Protein AF-A0A7K0Y7Y9-F1 (afdb_monomer_lite)

Secondary structure (DSSP, 8-state):
--HHHHHHHHHHHHHHHHHHHHHHHHHHHHHHHHHHHHHHTT--THHHHHHHHHHHHHHHHHHHHHHHHHHHHHHHHHHHHHHHHHHHHHHHHTT-

pLDDT: mean 85.94, std 10.71, range [46.84, 96.12]

Structure (mmCIF, N/CA/C/O backbone):
data_AF-A0A7K0Y7Y9-F1
#
_entry.id   AF-A0A7K0Y7Y9-F1
#
loop_
_atom_site.group_PDB
_atom_site.id
_atom_site.type_symbol
_atom_site.label_atom_id
_atom_site.label_alt_id
_atom_site.label_comp_id
_atom_site.label_asym_id
_atom_site.label_entity_id
_atom_site.label_seq_id
_atom_site.pdbx_PDB_ins_code
_atom_site.Cartn_x
_atom_site.Cartn_y
_atom_site.Cartn_z
_atom_site.occupancy
_atom_site.B_iso_or_equiv
_atom_site.auth_seq_id
_atom_site.auth_comp_id
_atom_site.auth_asym_id
_atom_site.auth_atom_id
_atom_site.pdbx_PDB_model_num
ATOM 1 N N . MET A 1 1 ? 24.998 -14.094 -28.226 1.00 46.84 1 MET A N 1
ATOM 2 C CA . MET A 1 1 ? 24.494 -12.829 -27.653 1.00 46.84 1 MET A CA 1
ATOM 3 C 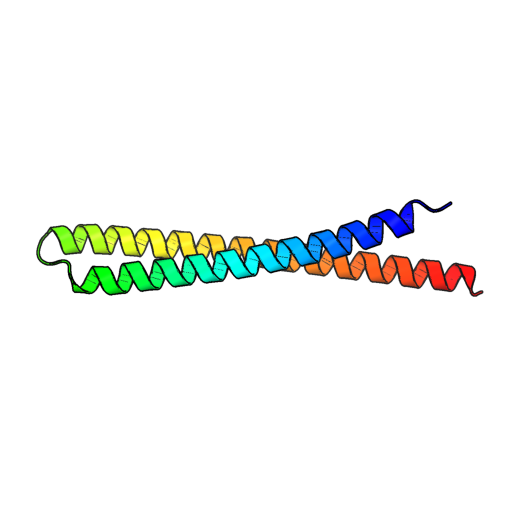C . MET A 1 1 ? 22.978 -12.941 -27.560 1.00 46.84 1 MET A C 1
ATOM 5 O O . MET A 1 1 ? 22.340 -12.928 -28.598 1.00 46.84 1 MET A O 1
ATOM 9 N N . ALA A 1 2 ? 22.434 -13.184 -26.361 1.00 56.34 2 ALA A N 1
ATOM 10 C CA . ALA A 1 2 ? 20.988 -13.360 -26.115 1.00 56.34 2 ALA A CA 1
ATOM 11 C C . ALA A 1 2 ? 20.552 -12.977 -24.677 1.00 56.34 2 ALA A C 1
ATOM 13 O O . ALA A 1 2 ? 19.400 -13.172 -24.313 1.00 56.34 2 ALA A O 1
ATOM 14 N N . GLN A 1 3 ? 21.459 -12.453 -23.840 1.00 55.19 3 GLN A N 1
ATOM 15 C CA . GLN A 1 3 ? 21.181 -12.220 -22.414 1.00 55.19 3 GLN A CA 1
ATOM 16 C C . GLN A 1 3 ? 20.290 -10.989 -22.168 1.00 55.19 3 GLN A C 1
ATOM 18 O O . GLN A 1 3 ? 19.319 -11.092 -21.433 1.00 55.19 3 GLN A O 1
ATOM 23 N N . PHE A 1 4 ? 20.521 -9.872 -22.869 1.00 53.16 4 PHE A N 1
ATOM 24 C CA . PHE A 1 4 ? 19.779 -8.622 -22.628 1.00 53.16 4 PHE A CA 1
ATOM 25 C C . PHE A 1 4 ? 18.261 -8.701 -22.879 1.00 53.16 4 PHE A C 1
ATOM 27 O O . PHE A 1 4 ? 17.496 -8.001 -22.217 1.00 53.16 4 PHE A O 1
ATOM 34 N N . GLN A 1 5 ? 17.808 -9.533 -23.822 1.00 56.31 5 GLN A N 1
ATOM 35 C CA . GLN A 1 5 ? 16.384 -9.626 -24.165 1.00 56.31 5 GLN A CA 1
ATOM 36 C C . GLN A 1 5 ? 15.596 -10.452 -23.138 1.00 56.31 5 GLN A C 1
ATOM 38 O O . GLN A 1 5 ? 14.502 -10.065 -22.737 1.00 56.31 5 GLN A O 1
ATOM 43 N N . VAL A 1 6 ? 16.193 -11.538 -22.638 1.00 57.84 6 VAL A N 1
ATOM 44 C CA . VAL A 1 6 ? 15.584 -12.398 -21.611 1.00 57.84 6 VAL A CA 1
ATOM 45 C C . VAL A 1 6 ? 15.457 -11.664 -20.271 1.00 57.84 6 VAL A C 1
ATOM 47 O O . VAL A 1 6 ? 14.446 -11.812 -19.585 1.00 57.84 6 VAL A O 1
ATOM 50 N N . ASP A 1 7 ? 16.438 -10.829 -19.920 1.00 71.12 7 ASP A N 1
ATOM 51 C CA . ASP A 1 7 ? 16.390 -10.021 -18.695 1.00 71.12 7 ASP A CA 1
ATOM 52 C C . ASP A 1 7 ? 15.291 -8.938 -18.761 1.00 71.12 7 ASP A C 1
ATOM 54 O O . ASP A 1 7 ? 14.615 -8.668 -17.768 1.00 71.12 7 ASP A O 1
ATOM 58 N N . SER A 1 8 ? 15.045 -8.357 -19.941 1.00 69.81 8 SER A N 1
ATOM 59 C CA . SER A 1 8 ? 14.069 -7.268 -20.121 1.00 69.81 8 SER A CA 1
ATOM 60 C C . SER A 1 8 ? 12.616 -7.744 -19.984 1.00 69.81 8 SER A C 1
ATOM 62 O O . SER A 1 8 ? 11.819 -7.112 -19.284 1.00 69.81 8 SER A O 1
ATOM 64 N N . GLU A 1 9 ? 12.265 -8.891 -20.575 1.00 77.50 9 GLU A N 1
ATOM 65 C CA . GLU A 1 9 ? 10.932 -9.488 -20.406 1.00 77.50 9 GLU A CA 1
ATOM 66 C C . GLU A 1 9 ? 10.653 -9.873 -18.946 1.00 77.50 9 GLU A C 1
ATOM 68 O O . GLU A 1 9 ? 9.544 -9.658 -18.449 1.00 77.50 9 GLU A O 1
ATOM 73 N N . GLN A 1 10 ? 11.663 -10.377 -18.226 1.00 80.81 10 GLN A N 1
ATOM 74 C CA . GLN A 1 10 ? 11.536 -10.685 -16.799 1.00 80.81 10 GLN A CA 1
ATOM 75 C C . GLN A 1 10 ? 11.274 -9.431 -15.961 1.00 80.81 10 GLN A C 1
ATOM 77 O O . GLN A 1 10 ? 10.405 -9.457 -15.088 1.00 80.81 10 GLN A O 1
ATOM 82 N N . VAL A 1 11 ? 11.967 -8.322 -16.237 1.00 81.50 11 VAL A N 1
ATOM 83 C CA . VAL A 1 11 ? 11.757 -7.046 -15.531 1.00 81.50 11 VAL A CA 1
ATOM 84 C C . VAL A 1 11 ? 10.357 -6.485 -15.792 1.00 81.50 11 VAL A C 1
ATOM 86 O O . VAL A 1 11 ? 9.693 -6.020 -14.858 1.00 81.50 11 VAL A O 1
ATOM 89 N N . LEU A 1 12 ? 9.867 -6.558 -17.033 1.00 82.81 12 LEU A N 1
ATOM 90 C CA . LEU A 1 12 ? 8.507 -6.133 -17.379 1.00 82.81 12 LEU A CA 1
ATOM 91 C C . LEU A 1 12 ? 7.449 -7.005 -16.691 1.00 82.81 12 LEU A C 1
ATOM 93 O O . LEU A 1 12 ? 6.504 -6.479 -16.097 1.00 82.81 12 LEU A O 1
ATOM 97 N N . ALA A 1 13 ? 7.627 -8.328 -16.711 1.00 87.00 13 ALA A N 1
ATOM 98 C CA . ALA A 1 13 ? 6.733 -9.259 -16.031 1.00 87.00 13 ALA A CA 1
ATOM 99 C C . ALA A 1 13 ? 6.716 -9.025 -14.511 1.00 87.00 13 ALA A C 1
ATOM 101 O O . ALA A 1 13 ? 5.640 -8.939 -13.912 1.00 87.00 13 ALA A O 1
ATOM 102 N N . ALA A 1 14 ? 7.888 -8.854 -13.892 1.00 86.81 14 ALA A N 1
ATOM 103 C CA . ALA A 1 14 ? 8.020 -8.545 -12.471 1.00 86.81 14 ALA A CA 1
ATOM 104 C C . ALA A 1 14 ? 7.339 -7.214 -12.119 1.00 86.81 14 ALA A C 1
ATOM 106 O O . ALA A 1 14 ? 6.582 -7.144 -11.152 1.00 86.81 14 ALA A O 1
ATOM 107 N N . THR A 1 15 ? 7.518 -6.179 -12.946 1.00 87.81 15 THR A N 1
ATOM 108 C CA . THR A 1 15 ? 6.842 -4.882 -12.788 1.00 87.81 15 THR A CA 1
ATOM 109 C C . THR A 1 15 ? 5.318 -5.036 -12.802 1.00 87.81 15 THR A C 1
ATOM 111 O O . THR A 1 15 ? 4.633 -4.509 -11.925 1.00 87.81 15 THR A O 1
ATOM 114 N N . GLY A 1 16 ? 4.773 -5.813 -13.745 1.00 90.00 16 GLY A N 1
ATOM 115 C CA . GLY A 1 16 ? 3.339 -6.112 -13.798 1.00 90.00 16 GLY A CA 1
ATOM 116 C C . GLY A 1 16 ? 2.826 -6.825 -12.541 1.00 90.00 16 GLY A C 1
ATOM 117 O O . GLY A 1 16 ? 1.792 -6.447 -11.987 1.00 90.00 16 GLY A O 1
ATOM 118 N N . GLN A 1 17 ? 3.569 -7.819 -12.045 1.00 92.50 17 GLN A N 1
ATOM 119 C CA . GLN A 1 17 ? 3.224 -8.548 -10.817 1.00 92.50 17 GLN A CA 1
ATOM 120 C C . GLN A 1 17 ? 3.262 -7.656 -9.569 1.00 92.50 17 GLN A C 1
ATOM 122 O O . GLN A 1 17 ? 2.388 -7.766 -8.699 1.00 92.50 17 GLN A O 1
ATOM 127 N N . ILE A 1 18 ? 4.248 -6.762 -9.475 1.00 91.50 18 ILE A N 1
ATOM 128 C CA . ILE A 1 18 ? 4.360 -5.825 -8.355 1.00 91.50 18 ILE A CA 1
ATOM 129 C C . ILE A 1 18 ? 3.217 -4.807 -8.399 1.00 91.50 18 ILE A C 1
ATOM 131 O O . ILE A 1 18 ? 2.557 -4.619 -7.380 1.00 91.50 18 ILE A O 1
ATOM 135 N N . ASN A 1 19 ? 2.890 -4.239 -9.564 1.00 91.12 19 ASN A N 1
ATOM 136 C CA . ASN A 1 19 ? 1.743 -3.333 -9.713 1.00 91.12 19 ASN A CA 1
ATOM 137 C C . ASN A 1 19 ? 0.421 -3.998 -9.300 1.00 91.12 19 ASN A C 1
ATOM 139 O O . ASN A 1 19 ? -0.359 -3.416 -8.550 1.00 91.12 19 ASN A O 1
ATOM 143 N N . ALA A 1 20 ? 0.194 -5.253 -9.701 1.00 94.38 20 ALA A N 1
ATOM 144 C CA . ALA A 1 20 ? -0.978 -6.007 -9.257 1.00 94.38 20 ALA A CA 1
ATOM 145 C C . ALA A 1 20 ? -0.998 -6.215 -7.730 1.00 94.38 20 ALA A C 1
ATOM 147 O O . ALA A 1 20 ? -2.061 -6.207 -7.108 1.00 94.38 20 ALA A O 1
ATOM 148 N N . THR A 1 21 ? 0.171 -6.396 -7.113 1.00 95.31 21 THR A N 1
ATOM 149 C CA . THR A 1 21 ? 0.301 -6.507 -5.654 1.00 95.31 21 THR A CA 1
ATOM 150 C C . THR A 1 21 ? -0.013 -5.183 -4.967 1.00 95.31 21 THR A C 1
ATOM 152 O O . THR A 1 21 ? -0.788 -5.185 -4.014 1.00 95.31 21 THR A O 1
ATOM 155 N N . ILE A 1 22 ? 0.501 -4.063 -5.481 1.00 93.25 22 ILE A N 1
ATOM 156 C CA . ILE A 1 22 ? 0.195 -2.712 -4.992 1.00 93.25 22 ILE A CA 1
ATOM 157 C C . ILE A 1 22 ? -1.319 -2.471 -4.989 1.00 93.25 22 ILE A C 1
ATOM 159 O O . ILE A 1 22 ? -1.875 -2.119 -3.948 1.00 93.25 22 ILE A O 1
ATOM 163 N N . SER A 1 23 ? -2.005 -2.749 -6.103 1.00 93.25 23 SER A N 1
ATOM 164 C CA . SER A 1 23 ? -3.459 -2.563 -6.195 1.00 93.25 23 SER A CA 1
ATOM 165 C C . SER A 1 23 ? -4.230 -3.418 -5.185 1.00 93.25 23 SER A C 1
ATOM 167 O O . SER A 1 23 ? -5.195 -2.942 -4.588 1.00 93.25 23 SER A O 1
ATOM 169 N N . ARG A 1 24 ? -3.798 -4.665 -4.943 1.00 96.12 24 ARG A N 1
ATOM 170 C CA . ARG A 1 24 ? -4.400 -5.514 -3.900 1.00 96.12 24 ARG A CA 1
ATOM 171 C C . ARG A 1 24 ? -4.206 -4.921 -2.507 1.00 96.12 24 ARG A C 1
ATOM 173 O O . ARG A 1 24 ? -5.164 -4.864 -1.746 1.00 96.12 24 ARG A O 1
ATOM 180 N N . VAL A 1 25 ? -3.003 -4.448 -2.179 1.00 95.12 25 VAL A N 1
ATOM 181 C CA . VAL A 1 25 ? -2.729 -3.845 -0.865 1.00 95.12 25 VAL A CA 1
ATOM 182 C C . VAL A 1 25 ? -3.574 -2.587 -0.652 1.00 95.12 25 VAL A C 1
ATOM 184 O O . VAL A 1 25 ? -4.170 -2.436 0.411 1.00 95.12 25 VAL A O 1
ATOM 187 N N . GLN A 1 26 ? -3.705 -1.719 -1.657 1.00 92.94 26 GLN A N 1
ATOM 188 C CA . GLN A 1 26 ? -4.561 -0.528 -1.571 1.00 92.94 26 GLN A CA 1
ATOM 189 C C . GLN A 1 26 ? -6.040 -0.881 -1.342 1.00 92.94 26 GLN A C 1
ATOM 191 O O . GLN A 1 26 ? -6.727 -0.218 -0.556 1.00 92.94 26 GLN A O 1
ATOM 196 N N . ALA A 1 27 ? -6.529 -1.949 -1.980 1.00 95.62 27 ALA A N 1
ATOM 197 C CA . ALA A 1 27 ? -7.887 -2.443 -1.770 1.00 95.62 27 ALA A CA 1
ATOM 198 C C . ALA A 1 27 ? -8.088 -2.974 -0.339 1.00 95.62 27 ALA A C 1
ATOM 200 O O . ALA A 1 27 ? -9.078 -2.629 0.309 1.00 95.62 27 ALA A O 1
ATOM 201 N N . GLU A 1 28 ? -7.131 -3.741 0.188 1.00 96.12 28 GLU A N 1
ATOM 202 C CA . GLU A 1 28 ? -7.164 -4.260 1.563 1.00 96.12 28 GLU A CA 1
ATOM 203 C C . GLU A 1 28 ? -7.099 -3.138 2.610 1.00 96.12 28 GLU A C 1
ATOM 205 O O . GLU A 1 28 ? -7.877 -3.128 3.564 1.00 96.12 28 GLU A O 1
ATOM 210 N N . VAL A 1 29 ? -6.235 -2.137 2.410 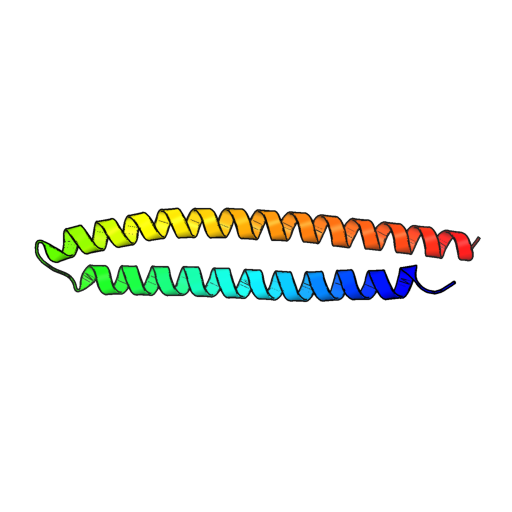1.00 94.81 29 VAL A N 1
ATOM 211 C CA . VAL A 1 29 ? -6.153 -0.949 3.278 1.00 94.81 29 VAL A CA 1
ATOM 212 C C . VAL A 1 29 ? -7.488 -0.202 3.305 1.00 94.81 29 VAL A C 1
ATOM 214 O O . VAL A 1 29 ? -7.977 0.159 4.381 1.00 94.81 29 VAL A O 1
ATOM 217 N N . SER A 1 30 ? -8.110 -0.015 2.138 1.00 92.00 30 SER A N 1
ATOM 218 C CA . SER A 1 30 ? -9.426 0.624 2.016 1.00 92.00 30 SER A CA 1
ATOM 219 C C . SER A 1 30 ? -10.526 -0.197 2.699 1.00 92.00 30 SER A C 1
ATOM 221 O O . SER A 1 30 ? -11.369 0.353 3.410 1.00 92.00 30 SER A O 1
ATOM 223 N N . SER A 1 31 ? -10.492 -1.523 2.541 1.00 95.81 31 SER A N 1
ATOM 224 C CA . SER A 1 31 ? -11.411 -2.452 3.204 1.00 95.81 31 SER A CA 1
ATOM 225 C C . SER A 1 31 ? -11.300 -2.359 4.727 1.00 95.81 31 SER A C 1
ATOM 227 O O . SER A 1 31 ? -12.305 -2.155 5.411 1.00 95.81 31 SER A O 1
ATOM 229 N N . LEU A 1 32 ? -10.078 -2.413 5.267 1.00 94.81 32 LEU A N 1
ATOM 230 C CA . LEU A 1 32 ? -9.828 -2.287 6.701 1.00 94.81 32 LEU A CA 1
ATOM 231 C C . LEU A 1 32 ? -10.291 -0.926 7.238 1.00 94.81 32 LEU A C 1
ATOM 233 O O . LEU A 1 32 ? -10.893 -0.852 8.308 1.00 94.81 32 LEU A O 1
ATOM 237 N N . HIS A 1 33 ? -10.074 0.154 6.484 1.00 92.50 33 HIS A N 1
ATOM 238 C CA . HIS A 1 33 ? -10.572 1.476 6.856 1.00 92.50 33 HIS A CA 1
ATOM 239 C C . HIS A 1 33 ? -12.103 1.504 7.009 1.00 92.50 33 HIS A C 1
ATOM 241 O O . HIS A 1 33 ? -12.610 1.994 8.020 1.00 92.50 33 HIS A O 1
ATOM 247 N N . ASN A 1 34 ? -12.836 0.921 6.057 1.00 93.06 34 ASN A N 1
ATOM 248 C CA . ASN A 1 34 ? -14.297 0.832 6.113 1.00 93.06 34 ASN A CA 1
ATOM 249 C C . ASN A 1 34 ? -14.782 -0.030 7.288 1.00 93.06 34 ASN A C 1
ATOM 251 O O . ASN A 1 34 ? -15.727 0.345 7.984 1.00 93.06 34 ASN A O 1
ATOM 255 N N . GLN A 1 35 ? -14.114 -1.157 7.552 1.00 93.25 35 GLN A N 1
ATOM 256 C CA . GLN A 1 35 ? -14.425 -2.022 8.695 1.00 93.25 35 GLN A CA 1
ATOM 257 C C . GLN A 1 35 ? -14.248 -1.280 10.028 1.00 93.25 35 GLN A C 1
ATOM 259 O O . GLN A 1 35 ? -15.123 -1.342 10.893 1.00 93.25 35 GLN A O 1
ATOM 264 N N . LEU A 1 36 ? -13.158 -0.520 10.179 1.00 92.31 36 LEU A N 1
ATOM 265 C CA . LEU A 1 36 ? -12.910 0.291 11.372 1.00 92.31 36 LEU A CA 1
ATOM 266 C C . LEU A 1 36 ? -13.952 1.403 11.540 1.00 92.31 36 LEU A C 1
ATOM 268 O O . LEU A 1 36 ? -14.437 1.602 12.651 1.00 92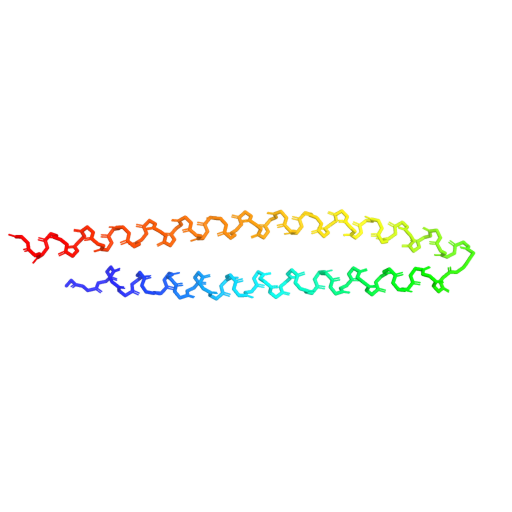.31 36 LEU A O 1
ATOM 272 N N . GLN A 1 37 ? -14.352 2.089 10.463 1.00 89.06 37 GLN A N 1
ATOM 273 C CA . GLN A 1 37 ? -15.425 3.091 10.529 1.00 89.06 37 GLN A CA 1
ATOM 274 C C . GLN A 1 37 ? -16.768 2.481 10.944 1.00 89.06 37 GLN A C 1
ATOM 276 O O . GLN A 1 37 ? -17.458 3.035 11.800 1.00 89.06 37 GLN A O 1
ATOM 281 N N . SER A 1 38 ? -17.130 1.326 10.377 1.00 91.12 38 SER A N 1
ATOM 282 C CA . SER A 1 38 ? -18.362 0.622 10.744 1.00 91.12 38 SER A CA 1
ATOM 283 C C . SER A 1 38 ? -18.361 0.236 12.221 1.00 91.12 38 SER A C 1
ATOM 285 O O . SER A 1 38 ? -19.380 0.370 12.899 1.00 91.12 38 SER A O 1
ATOM 287 N N . LEU A 1 39 ? -17.219 -0.233 12.725 1.00 90.06 39 LEU A N 1
ATOM 288 C CA . LEU A 1 39 ? -17.070 -0.617 14.119 1.00 90.06 39 LEU A CA 1
ATOM 289 C C . LEU A 1 39 ? -17.097 0.612 15.042 1.00 90.06 39 LEU A C 1
ATOM 291 O O . LEU A 1 39 ? -17.700 0.551 16.104 1.00 90.06 39 LEU A O 1
ATOM 295 N N . GLN A 1 40 ? -16.560 1.763 14.627 1.00 85.69 40 GLN A N 1
ATOM 296 C CA . GLN A 1 40 ? -16.597 2.999 15.422 1.00 85.69 40 GLN A CA 1
ATOM 297 C C . GLN A 1 40 ? -18.022 3.382 15.856 1.00 85.69 40 GLN A C 1
ATOM 299 O O . GLN A 1 40 ? -18.220 3.831 16.982 1.00 85.69 40 GLN A O 1
ATOM 304 N N . GLY A 1 41 ? -19.022 3.170 14.993 1.00 82.62 41 GLY A N 1
ATOM 305 C CA . GLY A 1 41 ? -20.424 3.473 15.298 1.00 82.62 41 GLY A CA 1
ATOM 306 C C . GLY A 1 41 ? -21.061 2.569 16.362 1.00 82.62 41 GLY A C 1
ATOM 307 O O . GLY A 1 41 ? -22.076 2.946 16.951 1.00 82.62 41 GLY A O 1
ATOM 308 N N . SER A 1 42 ? -20.486 1.391 16.633 1.00 87.88 42 SER A N 1
ATOM 309 C CA . SER A 1 42 ? -21.023 0.440 17.614 1.00 87.88 42 SER A CA 1
ATOM 310 C C . SER A 1 42 ? -20.423 0.595 19.015 1.00 87.88 42 SER A C 1
ATOM 312 O O . SER A 1 42 ? -20.992 0.079 19.976 1.00 87.88 42 SER A O 1
ATOM 314 N N . TRP A 1 43 ? -19.289 1.289 19.157 1.00 82.69 43 TRP A N 1
ATOM 315 C CA . TRP A 1 43 ? -18.620 1.489 20.446 1.00 82.69 43 TRP A CA 1
ATOM 316 C C . TRP A 1 43 ? -19.200 2.721 21.152 1.00 82.69 43 TRP A C 1
ATOM 318 O O . TRP A 1 43 ? -19.396 3.772 20.548 1.00 82.69 43 TRP A O 1
ATOM 328 N N . ARG A 1 44 ? -19.495 2.599 22.452 1.00 82.38 44 ARG A N 1
ATOM 329 C CA . ARG A 1 44 ? -20.038 3.682 23.293 1.00 82.38 44 ARG A CA 1
ATOM 330 C C . ARG A 1 44 ? -19.248 3.803 24.596 1.00 82.38 44 ARG A C 1
ATOM 332 O O . ARG A 1 44 ? -18.640 2.836 25.050 1.00 82.38 44 ARG A O 1
ATOM 339 N N . GLY A 1 45 ? -19.294 4.983 25.215 1.00 84.19 45 GLY A N 1
ATOM 340 C CA . GLY A 1 45 ? -18.585 5.273 26.467 1.00 84.19 45 GLY A CA 1
ATOM 341 C C . GLY A 1 45 ? -17.069 5.408 26.280 1.00 84.19 45 GLY A C 1
ATOM 342 O O . GLY A 1 45 ? -16.595 5.607 25.166 1.00 84.19 45 GLY A O 1
ATOM 343 N N . ALA A 1 46 ? -16.297 5.271 27.361 1.00 81.75 46 ALA A N 1
ATOM 344 C CA . ALA A 1 46 ? -14.839 5.474 27.362 1.00 81.75 46 ALA A CA 1
ATOM 345 C C . ALA A 1 46 ? -14.068 4.581 26.361 1.00 81.75 46 ALA A C 1
ATOM 347 O O . ALA A 1 46 ? -12.994 4.939 25.877 1.00 81.75 46 ALA A O 1
ATOM 348 N N . ALA A 1 47 ? -14.629 3.424 25.997 1.00 85.38 47 ALA A N 1
ATOM 349 C CA . ALA A 1 47 ? -14.050 2.540 24.990 1.00 85.38 47 ALA A CA 1
ATOM 350 C C . ALA A 1 47 ? -14.093 3.147 23.570 1.00 85.38 47 ALA A C 1
ATOM 352 O O . ALA A 1 47 ? -13.213 2.866 22.756 1.00 85.38 47 ALA A O 1
ATOM 353 N N . ALA A 1 48 ? -15.071 4.015 23.280 1.00 89.56 48 ALA A N 1
ATOM 354 C CA . ALA A 1 48 ? -15.203 4.689 21.989 1.00 89.56 48 ALA A CA 1
ATOM 355 C C . ALA A 1 48 ? -14.062 5.686 21.735 1.00 89.56 48 ALA A C 1
ATOM 357 O O . ALA A 1 48 ? -13.529 5.729 20.630 1.00 89.56 48 ALA A O 1
ATOM 358 N N . GLU A 1 49 ? -13.630 6.429 22.758 1.00 89.88 49 GLU A N 1
ATOM 359 C CA . GLU A 1 49 ? -12.503 7.370 22.650 1.00 89.88 49 GLU A CA 1
ATOM 360 C C . GLU A 1 49 ? -11.197 6.641 22.311 1.00 89.88 49 GLU A C 1
ATOM 362 O O . GLU A 1 49 ? -10.451 7.043 21.415 1.00 89.88 49 GLU A O 1
ATOM 367 N N . SER A 1 50 ? -10.952 5.513 22.983 1.00 91.88 50 SER A N 1
ATOM 368 C CA . SER A 1 50 ? -9.773 4.675 22.743 1.00 91.88 50 SER A CA 1
ATOM 369 C C . SER A 1 50 ? -9.783 4.084 21.331 1.00 91.88 50 SER A C 1
ATOM 371 O O . SER A 1 50 ? -8.759 4.095 20.640 1.00 91.88 50 SER A O 1
ATOM 373 N N . PHE A 1 51 ? -10.950 3.622 20.874 1.00 93.00 51 PHE A N 1
ATOM 374 C CA . PHE A 1 51 ? -11.131 3.110 19.520 1.00 93.00 51 PHE A CA 1
ATOM 375 C C . PHE A 1 51 ? -10.946 4.205 18.460 1.00 93.00 51 PHE A C 1
ATOM 377 O O . PHE A 1 51 ? -10.243 4.000 17.473 1.00 93.00 51 PHE A O 1
ATOM 384 N N . GLN A 1 52 ? -11.490 5.402 18.682 1.00 90.94 52 GLN A N 1
ATOM 385 C CA . GLN A 1 52 ? -11.323 6.536 17.775 1.00 90.94 52 GLN A CA 1
ATOM 386 C C . GLN A 1 52 ? -9.854 6.972 17.675 1.00 90.94 52 GLN A C 1
ATOM 388 O O . GLN A 1 52 ? -9.361 7.267 16.584 1.00 90.94 52 GLN A O 1
ATOM 393 N N . ALA A 1 53 ? -9.113 6.958 18.787 1.00 93.12 53 ALA A N 1
ATOM 394 C CA . ALA A 1 53 ? -7.675 7.215 18.777 1.00 93.12 53 ALA A CA 1
ATOM 395 C C . ALA A 1 53 ? -6.896 6.146 17.986 1.00 93.12 53 ALA A C 1
ATOM 397 O O . ALA A 1 53 ? -5.950 6.474 1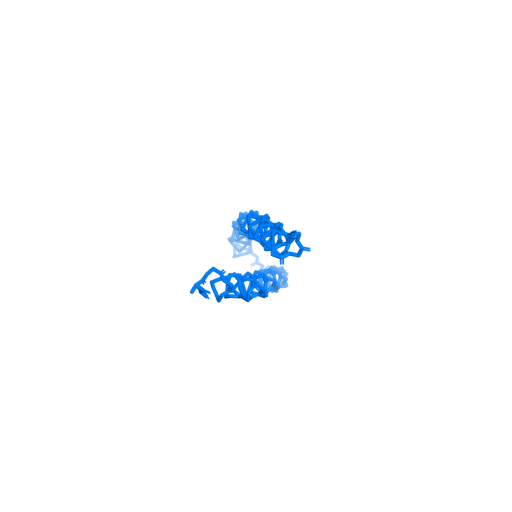7.267 1.00 93.12 53 ALA A O 1
ATOM 398 N N . LEU A 1 54 ? -7.287 4.871 18.090 1.00 93.31 54 LEU A N 1
ATOM 399 C CA . LEU A 1 54 ? -6.718 3.785 17.287 1.00 93.31 54 LEU A CA 1
ATOM 400 C C . LEU A 1 54 ? -7.025 3.962 15.790 1.00 93.31 54 LEU A C 1
ATOM 402 O O . LEU A 1 54 ? -6.105 3.910 14.977 1.00 93.31 54 LEU A O 1
ATOM 406 N N . ALA A 1 55 ? -8.279 4.242 15.430 1.00 92.38 55 ALA A N 1
ATOM 407 C CA . ALA A 1 55 ? -8.702 4.465 14.047 1.00 92.38 55 ALA A CA 1
ATOM 408 C C . ALA A 1 55 ? -7.987 5.670 13.406 1.00 92.38 55 ALA A C 1
ATOM 410 O O . ALA A 1 55 ? -7.576 5.616 12.246 1.00 92.38 55 ALA A O 1
ATOM 411 N N . ASN A 1 56 ? -7.763 6.740 14.175 1.00 92.88 56 ASN A N 1
ATOM 412 C CA . ASN A 1 56 ? -6.985 7.893 13.725 1.00 92.88 56 ASN A CA 1
ATOM 413 C C . ASN A 1 56 ? -5.516 7.545 13.464 1.00 92.88 56 ASN A C 1
ATOM 415 O O . ASN A 1 56 ? -4.981 7.941 12.430 1.00 92.88 56 ASN A O 1
ATOM 419 N N . ARG A 1 57 ? -4.875 6.783 14.361 1.00 95.19 57 ARG A N 1
ATOM 420 C CA . ARG A 1 57 ? -3.502 6.295 14.150 1.00 95.19 57 ARG A CA 1
ATOM 421 C C . ARG A 1 57 ? -3.407 5.422 12.903 1.00 95.19 57 ARG A C 1
ATOM 423 O O . ARG A 1 57 ? -2.522 5.643 12.083 1.00 95.19 57 ARG A O 1
ATOM 430 N N . TRP A 1 58 ? -4.358 4.504 12.729 1.00 94.56 58 TRP A N 1
ATOM 431 C CA . TRP A 1 58 ? -4.451 3.684 11.524 1.00 94.56 58 TRP A CA 1
ATOM 432 C C . TRP A 1 58 ? -4.555 4.536 10.256 1.00 94.56 58 TRP A C 1
ATOM 434 O O . TRP A 1 58 ? -3.830 4.280 9.305 1.00 94.56 58 TRP A O 1
ATOM 444 N N . ARG A 1 59 ? -5.396 5.578 10.238 1.00 92.44 59 ARG A N 1
ATOM 445 C CA . 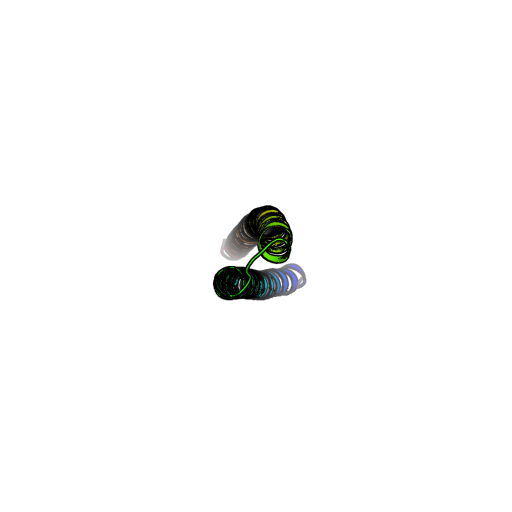ARG A 1 59 ? -5.528 6.472 9.075 1.00 92.44 59 ARG A CA 1
ATOM 446 C C . ARG A 1 59 ? -4.199 7.128 8.688 1.00 92.44 59 ARG A C 1
ATOM 448 O O . ARG A 1 59 ? -3.898 7.210 7.501 1.00 92.44 59 ARG A O 1
ATOM 455 N N . THR A 1 60 ? -3.397 7.558 9.661 1.00 95.75 60 THR A N 1
ATOM 456 C CA . THR A 1 60 ? -2.053 8.093 9.394 1.00 95.75 60 THR A CA 1
ATOM 457 C C . THR A 1 60 ? -1.143 7.031 8.779 1.00 95.75 60 THR A C 1
ATOM 459 O O . THR A 1 60 ? -0.478 7.299 7.781 1.00 95.75 60 THR A O 1
ATOM 462 N N . THR A 1 61 ? -1.137 5.815 9.332 1.00 95.25 61 THR A N 1
ATOM 463 C CA . THR A 1 61 ? -0.362 4.695 8.780 1.00 95.25 61 THR A CA 1
ATOM 464 C C . THR A 1 61 ? -0.812 4.338 7.364 1.00 95.25 61 THR A C 1
ATOM 466 O O . THR A 1 61 ? 0.031 4.199 6.487 1.00 95.25 61 THR A O 1
ATOM 469 N N . ALA A 1 62 ? -2.119 4.249 7.114 1.00 93.38 62 ALA A N 1
ATOM 470 C CA . ALA A 1 62 ? -2.686 3.962 5.800 1.00 93.38 62 ALA A CA 1
ATOM 471 C C . ALA A 1 62 ? -2.262 5.000 4.750 1.00 93.38 62 ALA A C 1
ATOM 473 O O . ALA A 1 62 ? -1.886 4.622 3.646 1.00 93.38 62 ALA A O 1
ATOM 474 N N . GLY A 1 63 ? -2.248 6.288 5.111 1.00 94.31 63 GLY A N 1
ATOM 475 C CA . GLY A 1 63 ? -1.736 7.344 4.234 1.00 94.31 63 GLY A CA 1
ATOM 476 C C . GLY A 1 63 ? -0.246 7.185 3.915 1.00 94.31 63 GLY A C 1
ATOM 477 O O . GLY A 1 63 ? 0.156 7.363 2.772 1.00 94.31 63 GLY A O 1
ATOM 478 N N . ALA A 1 64 ? 0.575 6.795 4.894 1.00 95.75 64 ALA A N 1
ATOM 479 C CA . ALA A 1 64 ? 1.992 6.518 4.652 1.00 95.75 64 ALA A CA 1
ATOM 480 C C . ALA A 1 64 ? 2.197 5.303 3.730 1.00 95.75 64 ALA A C 1
ATOM 482 O O . ALA A 1 64 ? 3.043 5.357 2.840 1.00 95.75 64 ALA A O 1
ATOM 483 N N . VAL A 1 65 ? 1.402 4.241 3.906 1.00 94.94 65 VAL A N 1
ATOM 484 C CA . VAL A 1 65 ? 1.424 3.072 3.013 1.00 94.94 65 VAL A CA 1
ATOM 485 C C . VAL A 1 65 ? 1.045 3.474 1.589 1.00 94.94 65 VAL A C 1
ATOM 487 O O . VAL A 1 65 ? 1.748 3.094 0.660 1.00 94.94 65 VAL A O 1
ATOM 490 N N . ASP A 1 66 ? -0.014 4.264 1.401 1.00 92.19 66 ASP A N 1
ATOM 491 C CA . ASP A 1 66 ? -0.434 4.704 0.066 1.00 92.19 66 ASP A CA 1
ATOM 492 C C . ASP A 1 66 ? 0.652 5.529 -0.643 1.00 92.19 66 ASP A C 1
ATOM 494 O O . ASP A 1 66 ? 1.002 5.237 -1.788 1.00 92.19 66 ASP A O 1
ATOM 498 N N . THR A 1 67 ? 1.276 6.475 0.067 1.00 95.38 67 THR A N 1
ATOM 499 C CA . THR A 1 67 ? 2.417 7.243 -0.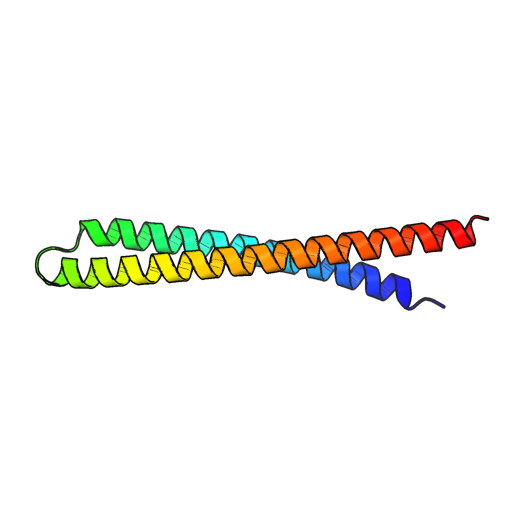455 1.00 95.38 67 THR A CA 1
ATOM 500 C C . THR A 1 67 ? 3.563 6.328 -0.887 1.00 95.38 67 THR A C 1
ATOM 502 O O . THR A 1 67 ? 4.048 6.444 -2.010 1.00 95.38 67 THR A O 1
ATOM 505 N N . GLN A 1 68 ? 3.965 5.375 -0.040 1.00 95.50 68 GLN A N 1
ATOM 506 C CA . GLN A 1 68 ? 5.061 4.449 -0.350 1.00 95.50 68 GLN A CA 1
ATOM 507 C C . GLN A 1 68 ? 4.743 3.545 -1.547 1.00 95.50 68 GLN A C 1
ATOM 509 O O . GLN A 1 68 ? 5.595 3.322 -2.405 1.00 95.50 68 GLN A O 1
ATOM 514 N N . LEU A 1 69 ? 3.516 3.030 -1.636 1.00 93.06 69 LEU A N 1
ATOM 515 C CA . LEU A 1 69 ? 3.088 2.206 -2.766 1.00 93.06 69 LEU A CA 1
ATOM 516 C C . LEU A 1 69 ? 3.049 3.009 -4.073 1.00 93.06 69 LEU A C 1
ATOM 518 O O . LEU A 1 69 ? 3.428 2.483 -5.120 1.00 93.06 69 LEU A O 1
ATOM 522 N N . SER A 1 70 ? 2.642 4.278 -4.011 1.00 91.56 70 SER A N 1
ATOM 523 C CA . SER A 1 70 ? 2.672 5.199 -5.150 1.00 91.56 70 SER A CA 1
ATOM 524 C C . SER A 1 70 ? 4.103 5.462 -5.629 1.00 91.56 70 SER A C 1
ATOM 526 O O . SER A 1 70 ? 4.388 5.331 -6.820 1.00 91.56 70 SER A O 1
ATOM 528 N N . GLU A 1 71 ? 5.035 5.735 -4.710 1.00 94.69 71 GLU A N 1
ATOM 529 C CA . GLU A 1 71 ? 6.460 5.910 -5.026 1.00 94.69 71 GLU A CA 1
ATOM 530 C C . GLU A 1 71 ? 7.050 4.673 -5.719 1.00 94.69 71 GLU A C 1
ATOM 532 O O . GLU A 1 71 ? 7.728 4.798 -6.744 1.00 94.69 71 GLU A O 1
ATOM 537 N N . ILE A 1 72 ? 6.738 3.472 -5.217 1.00 92.00 72 ILE A N 1
ATOM 538 C CA . ILE A 1 72 ? 7.153 2.210 -5.844 1.00 92.00 72 ILE A CA 1
ATOM 539 C C . ILE A 1 72 ? 6.556 2.091 -7.254 1.00 92.00 72 ILE A C 1
ATOM 541 O O . ILE A 1 72 ? 7.278 1.779 -8.202 1.00 92.00 72 ILE A O 1
ATOM 545 N N . GLY A 1 73 ? 5.259 2.365 -7.417 1.00 89.62 73 GLY A N 1
ATOM 546 C CA . GLY A 1 73 ? 4.582 2.293 -8.715 1.00 89.62 73 GLY A CA 1
ATOM 547 C C . GLY A 1 73 ? 5.184 3.240 -9.758 1.00 89.62 73 GLY A C 1
ATOM 548 O O . GLY A 1 73 ? 5.389 2.850 -10.913 1.00 89.62 73 GLY A O 1
ATOM 549 N N . VAL A 1 74 ? 5.535 4.465 -9.355 1.00 91.25 74 VAL A N 1
ATOM 550 C CA . VAL A 1 74 ? 6.214 5.445 -10.217 1.00 91.25 74 VAL A CA 1
ATOM 551 C C . VAL A 1 74 ? 7.609 4.956 -10.605 1.00 91.25 74 VAL A C 1
ATOM 553 O O . VAL A 1 74 ? 7.943 4.961 -11.791 1.00 91.25 74 VAL A O 1
ATOM 556 N N . ALA A 1 75 ? 8.407 4.487 -9.641 1.00 89.94 75 ALA A N 1
ATOM 557 C CA . ALA A 1 75 ? 9.760 3.995 -9.898 1.00 89.94 75 ALA A CA 1
ATOM 558 C C . ALA A 1 75 ? 9.769 2.799 -10.865 1.00 89.94 75 ALA A C 1
ATOM 560 O O . ALA A 1 75 ? 10.574 2.751 -11.796 1.00 89.94 75 ALA A O 1
ATOM 561 N N . LEU A 1 76 ? 8.835 1.861 -10.694 1.00 87.19 76 LEU A N 1
ATOM 562 C CA . LEU A 1 76 ? 8.697 0.702 -11.576 1.00 87.19 76 LEU A CA 1
ATOM 563 C C . LEU A 1 76 ? 8.213 1.085 -12.975 1.00 87.19 76 LEU A C 1
ATOM 565 O O . LEU A 1 76 ? 8.710 0.551 -13.964 1.00 87.19 76 LEU A O 1
ATOM 569 N N . SER A 1 77 ? 7.284 2.037 -13.077 1.00 85.88 77 SER A N 1
ATOM 570 C CA . SER A 1 77 ? 6.818 2.546 -14.372 1.00 85.88 77 SER A CA 1
ATOM 571 C C . SER A 1 77 ? 7.942 3.250 -15.135 1.00 85.88 77 SER A C 1
ATOM 573 O O . SER A 1 77 ? 8.088 3.062 -16.343 1.00 85.88 77 SER A O 1
ATOM 575 N N . PHE A 1 78 ? 8.769 4.025 -14.428 1.00 87.81 78 PHE A N 1
ATOM 576 C CA . PHE A 1 78 ? 9.960 4.648 -14.998 1.00 87.81 78 PHE A CA 1
ATOM 577 C C . PHE A 1 78 ? 10.956 3.595 -15.500 1.00 87.81 78 PHE A C 1
ATOM 579 O O . PHE A 1 78 ? 11.372 3.656 -16.657 1.00 87.81 78 PHE A O 1
ATOM 586 N N . ALA A 1 79 ? 11.271 2.587 -14.678 1.00 82.81 79 ALA A N 1
ATOM 587 C CA . ALA A 1 79 ? 12.151 1.491 -15.073 1.00 82.81 79 ALA A CA 1
ATOM 588 C C . ALA A 1 79 ? 11.618 0.764 -16.321 1.00 82.81 79 ALA A C 1
ATOM 590 O O . ALA A 1 79 ? 12.341 0.623 -17.304 1.00 82.81 79 ALA A O 1
ATOM 591 N N . ALA A 1 80 ? 10.339 0.378 -16.334 1.00 81.50 80 ALA A N 1
ATOM 592 C CA . ALA A 1 80 ? 9.718 -0.308 -17.467 1.00 81.50 80 ALA A CA 1
ATOM 593 C C . ALA A 1 80 ? 9.791 0.500 -18.778 1.00 81.50 80 ALA A C 1
ATOM 595 O O . ALA A 1 80 ? 10.053 -0.070 -19.840 1.00 81.50 80 ALA A O 1
ATOM 596 N N . ASN A 1 81 ? 9.598 1.822 -18.720 1.00 84.31 81 ASN A N 1
ATOM 597 C CA . ASN A 1 81 ? 9.726 2.692 -19.892 1.00 84.31 81 ASN A CA 1
ATOM 598 C C . ASN A 1 81 ? 11.176 2.787 -20.386 1.00 84.31 81 ASN A C 1
ATOM 600 O O . ASN A 1 81 ? 11.412 2.639 -21.585 1.00 84.31 81 ASN A O 1
ATOM 604 N N . GLN A 1 82 ? 12.143 2.951 -19.476 1.00 83.50 82 GLN A N 1
ATOM 605 C CA . GLN A 1 82 ? 13.567 3.001 -19.820 1.00 83.50 82 GLN A CA 1
ATOM 606 C C . GLN A 1 82 ? 14.016 1.720 -20.541 1.00 83.50 82 GLN A C 1
ATOM 608 O O . GLN A 1 82 ? 14.709 1.787 -21.556 1.00 83.50 82 GLN A O 1
ATOM 613 N N . TYR A 1 83 ? 13.583 0.550 -20.059 1.00 78.12 83 TYR A N 1
ATOM 614 C CA . TYR A 1 83 ? 13.913 -0.730 -20.691 1.00 78.12 83 TYR A CA 1
ATOM 615 C C . TYR A 1 83 ? 13.320 -0.857 -22.098 1.00 78.12 83 TYR A C 1
ATOM 617 O O . TYR A 1 83 ? 14.026 -1.255 -23.025 1.00 78.12 83 TYR A O 1
ATOM 625 N N . ARG A 1 84 ? 12.060 -0.445 -22.295 1.00 78.19 84 ARG A N 1
ATOM 626 C CA . ARG A 1 84 ? 11.435 -0.436 -23.629 1.00 78.19 84 ARG A CA 1
ATOM 627 C C . ARG A 1 84 ? 12.194 0.443 -24.622 1.00 78.19 84 ARG A C 1
ATOM 629 O O . ARG A 1 84 ? 12.354 0.055 -25.776 1.00 78.19 84 ARG A O 1
ATOM 636 N N . GLU A 1 85 ? 12.651 1.619 -24.199 1.00 83.12 85 GLU A N 1
ATOM 637 C CA . GLU A 1 85 ? 13.422 2.528 -25.057 1.00 83.12 85 GLU A CA 1
ATOM 638 C C . GLU A 1 85 ? 14.761 1.923 -25.488 1.00 83.12 85 GLU A C 1
ATOM 640 O O . GLU A 1 85 ? 15.113 1.994 -26.668 1.00 83.12 85 GLU A O 1
ATOM 645 N N . ILE A 1 86 ? 15.478 1.283 -24.557 1.00 80.75 86 ILE A N 1
ATOM 646 C CA . ILE A 1 86 ? 16.743 0.590 -24.841 1.00 80.75 86 ILE A CA 1
ATOM 647 C C . ILE A 1 86 ? 16.520 -0.540 -25.851 1.00 80.75 86 ILE A C 1
ATOM 649 O O . ILE A 1 86 ? 17.293 -0.686 -26.799 1.00 80.75 86 ILE A O 1
ATOM 653 N N . GLU A 1 87 ? 15.449 -1.319 -25.698 1.00 76.44 87 GLU A N 1
ATOM 654 C CA . GLU A 1 87 ? 15.151 -2.414 -26.619 1.00 76.44 87 GLU A CA 1
ATOM 655 C C . GLU A 1 87 ? 14.806 -1.907 -28.027 1.00 76.44 87 GLU A C 1
ATOM 657 O O . GLU A 1 87 ? 15.346 -2.419 -29.010 1.00 76.44 87 GLU A O 1
ATOM 662 N N . PHE A 1 88 ? 14.007 -0.840 -28.148 1.00 81.62 88 PHE A N 1
ATOM 663 C CA . PHE A 1 88 ? 13.748 -0.201 -29.444 1.00 81.62 88 PHE A CA 1
ATOM 664 C C . PHE A 1 88 ? 15.020 0.360 -30.093 1.00 81.62 88 PHE A C 1
ATOM 666 O O . PHE A 1 88 ? 15.182 0.257 -31.311 1.00 81.62 88 PHE A O 1
ATOM 673 N N . ALA A 1 89 ? 15.924 0.955 -29.310 1.00 82.50 89 ALA A N 1
ATOM 674 C CA . ALA A 1 89 ? 17.200 1.456 -29.817 1.00 82.50 89 ALA A CA 1
ATOM 675 C C . ALA A 1 89 ? 18.082 0.315 -30.348 1.00 82.50 89 ALA A C 1
ATOM 677 O O . ALA A 1 89 ? 18.619 0.416 -31.453 1.00 82.50 89 ALA A O 1
ATOM 678 N N . ASN A 1 90 ? 18.161 -0.797 -29.613 1.00 78.56 90 ASN A N 1
ATOM 679 C CA . ASN A 1 90 ? 18.901 -1.984 -30.033 1.00 78.56 90 ASN A CA 1
ATOM 680 C C . ASN A 1 90 ? 18.311 -2.607 -31.304 1.00 78.56 90 ASN A C 1
ATOM 682 O O . ASN A 1 90 ? 19.056 -2.920 -32.225 1.00 78.56 90 ASN A O 1
ATOM 686 N N . GLN A 1 91 ? 16.984 -2.735 -31.407 1.00 81.69 91 GLN A N 1
ATOM 687 C CA . GLN A 1 91 ? 16.335 -3.252 -32.620 1.00 81.69 91 GLN A CA 1
ATOM 688 C C . GLN A 1 91 ? 16.660 -2.402 -33.856 1.00 81.69 91 GLN A C 1
ATOM 690 O O . GLN A 1 91 ? 16.941 -2.951 -34.918 1.00 81.69 91 GLN A O 1
ATOM 695 N N . ARG A 1 92 ? 16.688 -1.069 -33.716 1.00 84.25 92 ARG A N 1
ATOM 696 C CA . ARG A 1 92 ? 17.065 -0.154 -34.808 1.00 84.25 92 ARG A CA 1
ATOM 697 C C . ARG A 1 92 ? 18.513 -0.339 -35.264 1.00 84.25 92 ARG A C 1
ATOM 699 O O . ARG A 1 92 ? 18.758 -0.255 -36.461 1.00 84.25 92 ARG A O 1
ATOM 706 N N . LEU A 1 93 ? 19.445 -0.613 -34.345 1.00 80.44 93 LEU A N 1
ATOM 707 C CA . LEU A 1 93 ? 20.860 -0.858 -34.671 1.00 80.44 93 LEU A CA 1
ATOM 708 C C . LEU A 1 93 ? 21.073 -2.097 -35.548 1.00 80.44 93 LEU A C 1
ATOM 710 O O . LEU A 1 93 ? 22.035 -2.133 -36.301 1.00 80.44 93 LEU A O 1
ATOM 714 N N . PHE A 1 94 ? 20.199 -3.101 -35.454 1.00 73.38 94 PHE A N 1
ATOM 715 C CA . PHE A 1 94 ? 20.279 -4.316 -36.274 1.00 73.38 94 PHE A CA 1
ATOM 716 C C . PHE A 1 94 ? 19.423 -4.253 -37.551 1.00 73.38 94 PHE A C 1
ATOM 718 O O . PHE A 1 94 ? 19.450 -5.192 -38.344 1.00 73.38 94 PHE A O 1
ATOM 725 N N . MET A 1 95 ? 18.653 -3.176 -37.750 1.00 75.75 95 MET A N 1
ATOM 726 C CA . MET A 1 95 ? 17.859 -2.926 -38.962 1.00 75.75 95 MET A CA 1
ATOM 727 C C . MET A 1 95 ? 18.518 -1.929 -39.936 1.00 75.75 95 MET A C 1
ATOM 729 O O . MET A 1 95 ? 17.965 -1.710 -41.015 1.00 75.75 95 MET A O 1
ATOM 733 N N . GLY A 1 96 ? 19.650 -1.317 -39.567 1.00 59.03 96 GLY A N 1
ATOM 734 C CA . GLY A 1 96 ? 20.461 -0.428 -40.414 1.00 59.03 96 GLY A CA 1
ATOM 735 C C . GLY A 1 96 ? 21.830 -1.022 -40.703 1.00 59.03 96 GLY A C 1
ATOM 736 O O . GLY A 1 96 ? 22.361 -0.719 -41.793 1.00 59.03 96 GLY A O 1
#

Radius of gyration: 21.82 Å; chains: 1; bounding box: 46×22×68 Å

Foldseek 3Di:
DPPLVVVLVVLVVVLVVLLVVLVVVLVVLVVVLVVLVVVLVVDDDPVSVVSVVVSVVSVVVSVVSNVVSVVVNVVSVVVNVVSVVVVVVVVVVVVD

Sequence (96 aa):
MAQFQVDSEQVLAATGQINATISRVQAEVSSLHNQLQSLQGSWRGAAAESFQALANRWRTTAGAVDTQLSEIGVALSFAANQYREIEFANQRLFMG